Protein AF-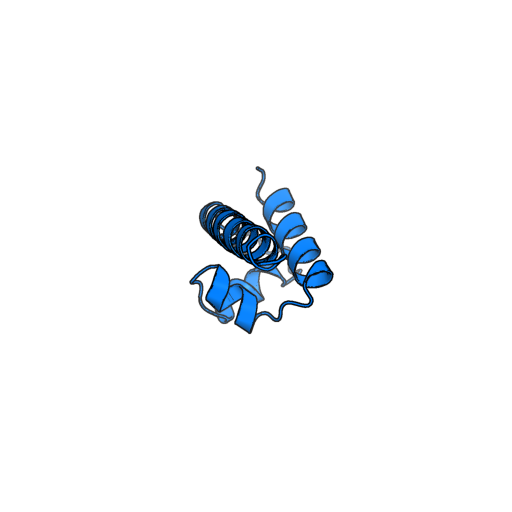A0A0N8NY45-F1 (afdb_monomer)

pLDDT: mean 76.92, std 15.31, range [37.25, 90.62]

Mean predicted aligned error: 8.34 Å

Sequence (75 aa):
MTADARITFIRKLAKSHRLSHKDLALLTCYSRHSVSGWFTDCDSRRHREVPARAIDLLRLKLALENVNVTTSTGG

Nearest PDB structures (foldseek):
  7fa3-assembly1_A  TM=7.641E-01  e=6.763E-01  Pseudomonas phage JBD30
  7fa3-assembly1_B  TM=7.644E-01  e=7.185E-01  Pseudomonas phage JBD30
  7vjn-assembly1_B  TM=7.634E-01  e=7.632E-01  Pseudomonas ph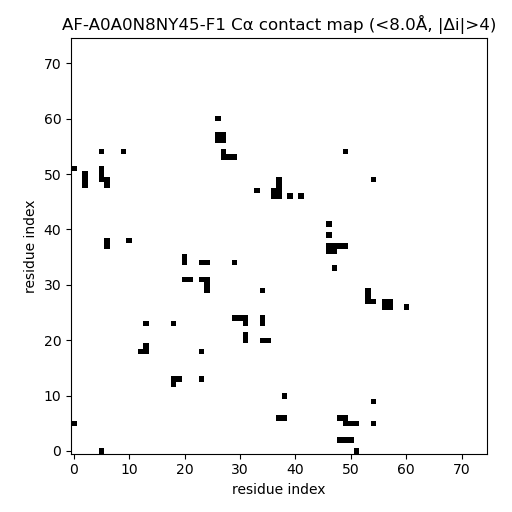age JBD30
  2mqk-assembly1_A  TM=6.001E-01  e=3.926E-01  Muvirus mu
  3b7h-assembly1_A-2  TM=5.730E-01  e=6.763E-01  Lactiplantibacillus plantarum WCFS1

Foldseek 3Di:
DDLVVLLVVVVVVCVVVVNDLVNLCVQQVHDSVLSVLSVDPDPDPPRDRDDPSSVVSNVVVVVVVVVVVPPPDDD

Secondary structure (DSSP, 8-state):
--HHHHHHHHHHHHHHTT--HHHHHHHHT--HHHHHHHT-----TTS-PPPHHHHHHHHHHHHHHHHHHTT-S--

Organism: Pseudomonas fluorescens (NCBI:txid294)

Radius of gyration: 14.16 Å; Cα contacts (8 Å, |Δi|>4): 50; chains: 1; bounding box: 39×25×37 Å

Structure (mmCIF, N/CA/C/O backbone):
data_AF-A0A0N8NY45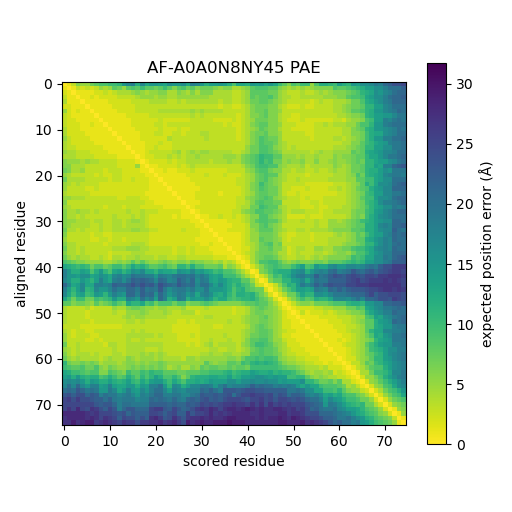-F1
#
_entry.id   AF-A0A0N8NY45-F1
#
loop_
_atom_site.group_PDB
_atom_site.id
_atom_site.type_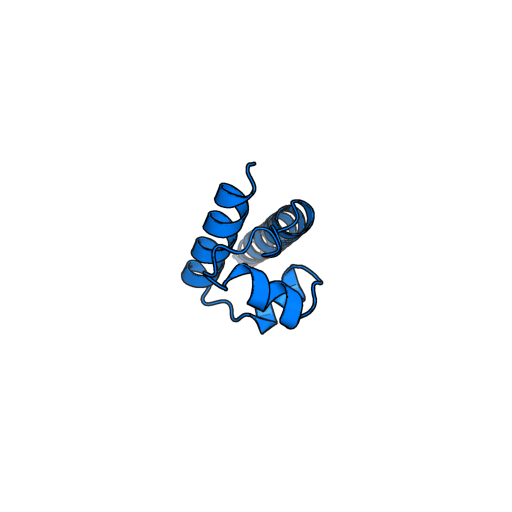symbol
_atom_site.label_atom_id
_atom_site.label_alt_id
_atom_site.label_comp_id
_atom_site.label_asym_id
_atom_site.label_entity_id
_atom_site.label_seq_id
_atom_site.pdbx_PDB_ins_code
_atom_site.Cartn_x
_atom_site.Cartn_y
_atom_site.Cartn_z
_atom_site.occupancy
_atom_site.B_iso_or_equiv
_atom_site.auth_seq_id
_atom_site.auth_comp_id
_atom_site.auth_asym_id
_atom_site.auth_atom_id
_atom_site.pdbx_PDB_model_num
ATOM 1 N N . M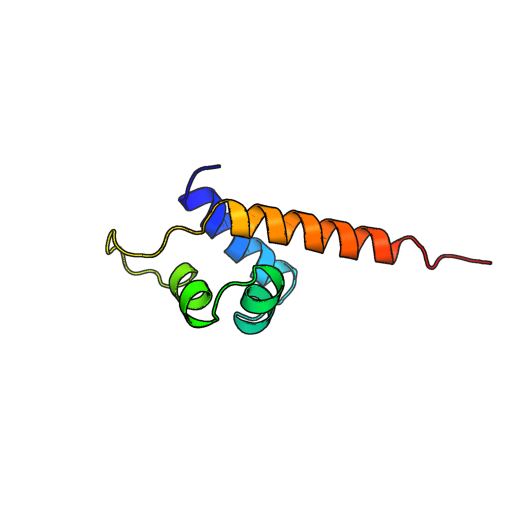ET A 1 1 ? 9.031 9.799 -4.322 1.00 68.50 1 MET A N 1
ATOM 2 C CA . MET A 1 1 ? 9.318 8.573 -3.536 1.00 68.50 1 MET A CA 1
ATOM 3 C C . MET A 1 1 ? 9.908 7.523 -4.473 1.00 68.50 1 MET A C 1
ATOM 5 O O . MET A 1 1 ? 9.297 7.244 -5.502 1.00 68.50 1 MET A O 1
ATOM 9 N N . THR A 1 2 ? 11.094 6.984 -4.178 1.00 81.81 2 THR A N 1
ATOM 10 C CA . THR A 1 2 ? 11.747 5.948 -5.010 1.00 81.81 2 THR A CA 1
ATOM 11 C C . THR A 1 2 ? 10.964 4.630 -4.971 1.00 81.81 2 THR A C 1
ATOM 13 O O . THR A 1 2 ? 10.110 4.452 -4.104 1.00 81.81 2 THR A O 1
ATOM 16 N N . ALA A 1 3 ? 11.183 3.724 -5.929 1.00 79.06 3 ALA A N 1
ATOM 17 C CA . ALA A 1 3 ? 10.492 2.427 -5.966 1.00 79.06 3 ALA A CA 1
ATOM 18 C C . ALA A 1 3 ? 10.758 1.588 -4.704 1.00 79.06 3 ALA A C 1
ATOM 20 O O . ALA A 1 3 ? 9.826 1.047 -4.109 1.00 79.06 3 ALA A O 1
ATOM 21 N N . ASP A 1 4 ? 12.004 1.596 -4.234 1.00 79.88 4 ASP A N 1
ATOM 22 C CA . ASP A 1 4 ? 12.426 0.923 -3.006 1.00 79.88 4 ASP A CA 1
ATOM 23 C C . ASP A 1 4 ? 11.714 1.473 -1.756 1.00 79.88 4 ASP A C 1
ATOM 25 O O . ASP A 1 4 ? 11.137 0.730 -0.955 1.00 79.88 4 ASP A O 1
ATOM 29 N N . ALA A 1 5 ? 11.615 2.804 -1.652 1.00 84.06 5 ALA A N 1
ATOM 30 C CA . ALA A 1 5 ? 10.891 3.445 -0.561 1.00 84.06 5 ALA A CA 1
ATOM 31 C C . ALA A 1 5 ? 9.399 3.060 -0.558 1.00 84.06 5 ALA A C 1
ATOM 33 O O . ALA A 1 5 ? 8.817 2.876 0.512 1.00 84.06 5 ALA A O 1
ATOM 34 N N . ARG A 1 6 ? 8.778 2.907 -1.739 1.00 86.88 6 ARG A N 1
ATOM 35 C CA . ARG A 1 6 ? 7.371 2.481 -1.892 1.00 86.88 6 ARG A CA 1
ATOM 36 C C . ARG A 1 6 ? 7.152 1.048 -1.403 1.00 86.88 6 ARG A C 1
ATOM 38 O O . ARG A 1 6 ? 6.205 0.812 -0.652 1.00 86.88 6 ARG A O 1
ATOM 45 N N . ILE A 1 7 ? 8.044 0.123 -1.753 1.00 85.25 7 ILE A N 1
ATOM 46 C CA . ILE A 1 7 ? 8.014 -1.264 -1.256 1.00 85.25 7 ILE A CA 1
ATOM 47 C C . ILE A 1 7 ? 8.190 -1.293 0.262 1.00 85.25 7 ILE A C 1
ATOM 49 O O . ILE A 1 7 ? 7.380 -1.897 0.968 1.00 85.25 7 ILE A O 1
ATOM 53 N N . THR A 1 8 ? 9.193 -0.582 0.776 1.00 86.69 8 THR A N 1
ATOM 54 C CA . THR A 1 8 ? 9.448 -0.489 2.218 1.00 86.69 8 THR A CA 1
ATOM 55 C C . THR A 1 8 ? 8.235 0.058 2.971 1.00 86.69 8 THR A C 1
ATOM 57 O O . THR A 1 8 ? 7.877 -0.465 4.027 1.00 86.69 8 THR A O 1
ATOM 60 N N . PHE A 1 9 ? 7.560 1.072 2.422 1.00 87.69 9 PHE A N 1
ATOM 61 C CA . PHE A 1 9 ? 6.348 1.635 3.015 1.00 87.69 9 PHE A CA 1
ATOM 62 C C . PHE A 1 9 ? 5.212 0.613 3.086 1.00 87.69 9 PHE A C 1
ATOM 64 O O . PHE A 1 9 ? 4.660 0.410 4.165 1.00 87.69 9 PHE A O 1
ATOM 71 N N . ILE A 1 10 ? 4.896 -0.071 1.980 1.00 87.56 10 ILE A N 1
ATOM 72 C CA . ILE A 1 10 ? 3.832 -1.086 1.964 1.00 87.56 10 ILE A CA 1
ATOM 73 C C . ILE A 1 10 ? 4.146 -2.233 2.926 1.00 87.56 10 ILE A C 1
ATOM 75 O O . ILE A 1 10 ? 3.264 -2.641 3.678 1.00 87.56 10 ILE A O 1
ATOM 79 N N . ARG A 1 11 ? 5.393 -2.723 2.958 1.00 86.94 11 ARG A N 1
ATOM 80 C CA . ARG A 1 11 ? 5.809 -3.798 3.876 1.00 86.94 11 ARG A CA 1
ATOM 81 C C . ARG A 1 11 ? 5.636 -3.387 5.343 1.00 86.94 11 ARG A C 1
ATOM 83 O O . ARG A 1 11 ? 5.071 -4.145 6.131 1.00 86.94 11 ARG A O 1
ATOM 90 N N . LYS A 1 12 ? 6.074 -2.175 5.709 1.00 89.12 12 LYS A N 1
ATOM 91 C CA . LYS A 1 12 ? 5.908 -1.637 7.071 1.00 89.12 12 LYS A CA 1
ATOM 92 C C . LYS A 1 12 ? 4.439 -1.452 7.435 1.00 89.12 12 LYS A C 1
ATOM 94 O O . LYS A 1 12 ? 4.028 -1.870 8.513 1.00 89.12 12 LYS A O 1
ATOM 99 N N . LEU A 1 13 ? 3.653 -0.876 6.531 1.00 87.25 13 LEU A N 1
ATOM 100 C CA . LEU A 1 13 ? 2.230 -0.644 6.734 1.00 87.25 13 LEU A CA 1
ATOM 101 C C . LEU A 1 13 ? 1.470 -1.959 6.937 1.00 87.25 13 LEU A C 1
ATOM 103 O O . LEU A 1 13 ? 0.726 -2.096 7.905 1.00 87.25 13 LEU A O 1
ATOM 107 N N . ALA A 1 14 ? 1.702 -2.938 6.060 1.00 87.88 14 ALA A N 1
ATOM 108 C CA . ALA A 1 14 ? 1.071 -4.248 6.141 1.00 87.88 14 ALA A CA 1
ATOM 109 C C . ALA A 1 14 ? 1.361 -4.930 7.481 1.00 87.88 14 ALA A C 1
ATOM 111 O O . ALA A 1 14 ? 0.454 -5.463 8.113 1.00 87.88 14 ALA A O 1
ATOM 112 N N . LYS A 1 15 ? 2.608 -4.840 7.961 1.00 87.56 15 LYS A N 1
ATOM 113 C CA . LYS A 1 15 ? 2.996 -5.365 9.273 1.00 87.56 15 LYS A CA 1
ATOM 114 C C . LYS A 1 15 ? 2.330 -4.603 10.422 1.00 87.56 15 LYS A C 1
ATOM 116 O O . LYS A 1 15 ? 1.838 -5.234 11.352 1.00 87.56 15 LYS A O 1
ATOM 121 N N . SER A 1 16 ? 2.299 -3.272 10.354 1.00 87.19 16 SER A N 1
ATOM 122 C CA . SER A 1 16 ? 1.743 -2.413 11.409 1.00 87.19 16 SER A CA 1
ATOM 123 C C . SER A 1 16 ? 0.235 -2.602 11.583 1.00 87.19 16 SER A C 1
ATOM 125 O O . SER A 1 16 ? -0.248 -2.654 12.707 1.00 87.19 16 SER A O 1
ATOM 127 N N . HIS A 1 17 ? -0.498 -2.746 10.479 1.00 83.31 17 HIS A N 1
ATOM 128 C CA . HIS A 1 17 ? -1.956 -2.903 10.476 1.00 83.31 17 HIS A CA 1
ATOM 129 C C . HIS A 1 17 ? -2.405 -4.370 10.340 1.00 83.31 17 HIS A C 1
ATOM 131 O O . HIS A 1 17 ? -3.592 -4.629 10.173 1.00 83.31 17 HIS A O 1
ATOM 137 N N . ARG A 1 18 ? -1.470 -5.336 10.392 1.00 86.38 18 ARG A N 1
ATOM 138 C CA . ARG A 1 18 ? -1.719 -6.777 10.172 1.00 86.38 18 ARG A CA 1
ATOM 139 C C . ARG A 1 18 ? -2.530 -7.072 8.896 1.00 86.38 18 ARG A C 1
ATOM 141 O O . ARG A 1 18 ? -3.355 -7.981 8.876 1.00 86.38 18 ARG A O 1
ATOM 148 N N . LEU A 1 19 ? -2.286 -6.313 7.827 1.00 87.00 19 LEU A N 1
ATOM 149 C CA . LEU A 1 19 ? -3.018 -6.438 6.566 1.00 87.00 19 LEU A CA 1
ATOM 150 C C . LEU A 1 19 ? -2.527 -7.649 5.777 1.00 87.00 19 LEU A C 1
ATOM 152 O O . LEU A 1 19 ? -1.327 -7.812 5.539 1.00 87.00 19 LEU A O 1
ATOM 156 N N . SER A 1 20 ? -3.464 -8.464 5.302 1.00 88.75 20 SER A N 1
ATOM 157 C CA . SER A 1 20 ? -3.153 -9.542 4.371 1.00 88.75 20 SER A CA 1
ATOM 158 C C . SER A 1 20 ? -2.957 -9.009 2.946 1.00 88.75 20 SER A C 1
ATOM 160 O O . SER A 1 20 ? -3.390 -7.909 2.594 1.00 88.75 20 SER A O 1
ATOM 162 N N . HIS A 1 21 ? -2.376 -9.822 2.055 1.00 89.12 21 HIS A N 1
ATOM 163 C CA . HIS A 1 21 ? -2.320 -9.489 0.623 1.00 89.12 21 HIS A CA 1
ATOM 164 C C . HIS A 1 21 ? -3.712 -9.256 0.010 1.00 89.12 21 HIS A C 1
ATOM 166 O O . HIS A 1 21 ? -3.832 -8.538 -0.980 1.00 89.12 21 HIS A O 1
ATOM 172 N N . LYS A 1 22 ? -4.762 -9.871 0.576 1.00 88.88 22 LYS A N 1
ATOM 173 C CA . LYS A 1 22 ? -6.148 -9.666 0.143 1.00 88.88 22 LYS A CA 1
ATOM 174 C C . LYS A 1 22 ? -6.640 -8.274 0.541 1.00 88.88 22 LYS A C 1
ATOM 176 O O . LYS A 1 22 ? -7.223 -7.589 -0.292 1.00 88.88 22 LYS A O 1
ATOM 181 N N . ASP A 1 23 ? -6.344 -7.836 1.759 1.00 88.19 23 ASP A N 1
ATOM 182 C CA . ASP A 1 23 ? -6.751 -6.513 2.245 1.00 88.19 23 ASP A CA 1
ATOM 183 C C . ASP A 1 23 ? -6.015 -5.411 1.485 1.00 88.19 23 ASP A C 1
ATOM 185 O O . ASP A 1 23 ? -6.624 -4.464 0.999 1.00 88.19 23 ASP A O 1
ATOM 189 N N . LEU A 1 24 ? -4.711 -5.586 1.258 1.00 87.94 24 LEU A N 1
ATOM 190 C CA . LEU A 1 24 ? -3.926 -4.670 0.431 1.00 87.94 24 LEU A CA 1
ATOM 191 C C . LEU A 1 24 ? -4.447 -4.586 -1.008 1.00 87.94 24 LEU A C 1
ATOM 193 O O . LEU A 1 24 ? -4.467 -3.498 -1.579 1.00 87.94 24 LEU A O 1
ATOM 197 N N . ALA A 1 25 ? -4.888 -5.700 -1.594 1.00 90.62 25 ALA A N 1
ATOM 198 C CA . ALA A 1 25 ? -5.509 -5.712 -2.919 1.00 90.62 25 ALA A CA 1
ATOM 199 C C . ALA A 1 25 ? -6.801 -4.880 -2.947 1.00 90.62 25 ALA A C 1
ATOM 201 O O . ALA A 1 25 ? -6.990 -4.073 -3.856 1.00 90.62 25 ALA A O 1
ATOM 202 N N . LEU A 1 26 ? -7.642 -5.002 -1.916 1.00 88.50 26 LEU A N 1
ATOM 203 C CA . LEU A 1 26 ? -8.866 -4.207 -1.771 1.00 88.50 26 LEU A CA 1
ATOM 204 C C . LEU A 1 26 ? -8.570 -2.7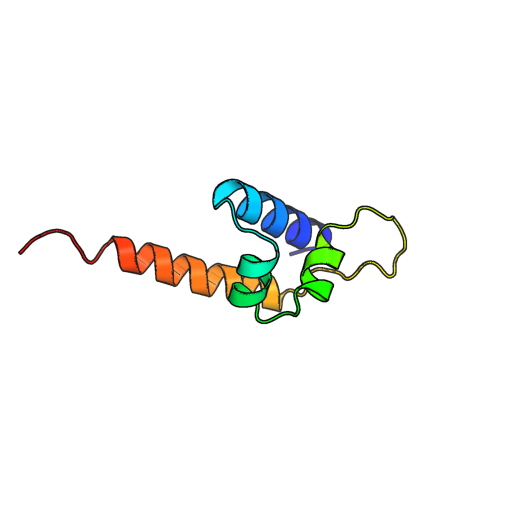16 -1.553 1.00 88.50 26 LEU A C 1
ATOM 206 O O . LEU A 1 26 ? -9.210 -1.860 -2.160 1.00 88.50 26 LEU A O 1
ATOM 210 N N . LEU A 1 27 ? -7.582 -2.390 -0.718 1.00 86.75 27 LEU A N 1
ATOM 211 C CA . LEU A 1 27 ? -7.224 -1.005 -0.409 1.00 86.75 27 LEU A CA 1
ATOM 212 C C . LEU A 1 27 ? -6.563 -0.296 -1.597 1.00 86.75 27 LEU A C 1
ATOM 214 O O . LEU A 1 27 ? -6.804 0.886 -1.831 1.00 86.75 27 LEU A O 1
ATOM 218 N N . THR A 1 28 ? -5.744 -1.009 -2.365 1.00 88.88 28 THR A N 1
ATOM 219 C CA . THR A 1 28 ? -5.014 -0.433 -3.503 1.00 88.88 28 THR A CA 1
ATOM 220 C C . THR A 1 28 ? -5.763 -0.566 -4.832 1.00 88.88 28 THR A C 1
ATOM 222 O O . THR A 1 28 ? -5.333 0.022 -5.822 1.00 88.88 28 THR A O 1
ATOM 225 N N . CYS A 1 29 ? -6.869 -1.317 -4.872 1.00 87.94 29 CYS A N 1
ATOM 226 C CA . CYS A 1 29 ? -7.599 -1.703 -6.087 1.00 87.94 29 CYS A CA 1
ATOM 227 C C . CYS A 1 29 ? -6.752 -2.486 -7.112 1.00 87.94 29 CYS A C 1
ATOM 229 O O . CYS A 1 29 ? -7.062 -2.491 -8.304 1.00 87.94 29 CYS A O 1
ATOM 231 N N . TYR A 1 30 ? -5.683 -3.155 -6.671 1.00 89.75 30 TYR A N 1
ATOM 232 C CA . TYR A 1 30 ? -4.887 -4.050 -7.517 1.00 89.75 30 TYR A CA 1
ATOM 233 C C . TYR A 1 30 ? -5.293 -5.504 -7.301 1.00 89.75 30 TYR A C 1
ATOM 235 O O . TYR A 1 30 ? -5.804 -5.885 -6.252 1.00 89.75 30 TYR A O 1
ATOM 243 N N . SER A 1 31 ? -5.015 -6.359 -8.285 1.00 88.25 31 SER A N 1
ATOM 244 C CA . SER A 1 31 ? -5.222 -7.796 -8.118 1.00 88.25 31 SER A CA 1
ATOM 245 C C . SER A 1 31 ? -4.288 -8.374 -7.050 1.00 88.25 31 SER A C 1
ATOM 247 O O . SER A 1 31 ? -3.133 -7.961 -6.916 1.00 88.25 31 SER A O 1
ATOM 249 N N . ARG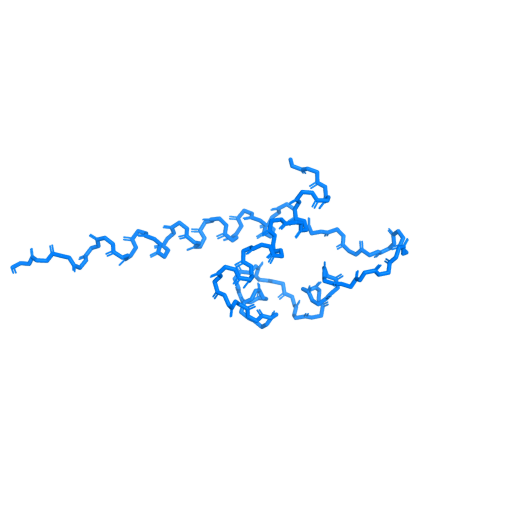 A 1 32 ? -4.756 -9.403 -6.333 1.00 87.19 32 ARG A N 1
ATOM 250 C CA . ARG A 1 32 ? -3.952 -10.130 -5.333 1.00 87.19 32 ARG A CA 1
ATOM 251 C C . ARG A 1 32 ? -2.625 -10.634 -5.907 1.00 87.19 32 ARG A C 1
ATOM 253 O O . ARG A 1 32 ? -1.617 -10.611 -5.213 1.00 87.19 32 ARG A O 1
ATOM 260 N N . HIS A 1 33 ? -2.619 -11.042 -7.176 1.00 85.81 33 HIS A N 1
ATOM 261 C CA . HIS A 1 33 ? -1.408 -11.458 -7.882 1.00 85.81 33 HIS A CA 1
ATOM 262 C C . HIS A 1 33 ? -0.400 -10.306 -8.031 1.00 85.81 33 HIS A C 1
ATOM 264 O O . HIS A 1 33 ? 0.789 -10.489 -7.789 1.00 85.81 33 HIS A O 1
ATOM 270 N N . SER A 1 34 ? -0.863 -9.103 -8.389 1.00 86.12 34 SER A N 1
ATOM 271 C CA . SER A 1 34 ? -0.003 -7.914 -8.459 1.00 86.12 34 SER A CA 1
ATOM 272 C C . SER A 1 34 ? 0.578 -7.556 -7.098 1.00 86.12 34 SER A C 1
ATOM 274 O O . SER A 1 34 ? 1.780 -7.334 -7.007 1.00 86.12 34 SER A O 1
ATOM 276 N N . VAL A 1 35 ? -0.257 -7.569 -6.055 1.00 87.75 35 VAL A N 1
ATOM 277 C CA . VAL A 1 35 ? 0.174 -7.290 -4.681 1.00 87.75 35 VAL A CA 1
ATOM 278 C C . VAL A 1 35 ? 1.200 -8.314 -4.214 1.00 87.75 35 VAL A C 1
ATOM 280 O O . VAL A 1 35 ? 2.248 -7.927 -3.722 1.00 87.75 35 VAL A O 1
ATOM 283 N N . SER A 1 36 ? 0.950 -9.610 -4.423 1.00 87.38 36 SER A N 1
ATOM 284 C CA . SER A 1 36 ? 1.895 -10.675 -4.062 1.00 87.38 36 SER A CA 1
ATOM 285 C C . SER A 1 36 ? 3.262 -10.488 -4.730 1.00 87.38 36 SER A C 1
ATOM 287 O O . SER A 1 36 ? 4.293 -10.743 -4.111 1.00 87.38 36 SER A O 1
ATOM 289 N N . GLY A 1 37 ? 3.277 -9.986 -5.968 1.00 84.69 37 GLY A N 1
ATOM 290 C CA . GLY A 1 37 ? 4.507 -9.658 -6.686 1.00 84.69 37 GLY A CA 1
ATOM 291 C C . GLY A 1 37 ? 5.345 -8.564 -6.014 1.00 84.69 37 GLY A C 1
ATOM 292 O O . GLY A 1 37 ? 6.565 -8.609 -6.113 1.00 84.69 37 GLY A O 1
ATOM 293 N N . TRP A 1 38 ? 4.732 -7.631 -5.276 1.00 84.94 38 TRP A N 1
ATOM 294 C CA . TRP A 1 38 ? 5.452 -6.578 -4.537 1.00 84.94 38 TRP A CA 1
ATOM 295 C C . TRP A 1 38 ? 6.239 -7.113 -3.331 1.00 84.94 38 TRP A C 1
ATOM 297 O O . TRP A 1 38 ? 7.158 -6.459 -2.839 1.00 84.94 38 TRP A O 1
ATOM 307 N N . PHE A 1 39 ? 5.870 -8.294 -2.833 1.00 81.31 39 PHE A N 1
ATOM 308 C CA . PHE A 1 39 ? 6.514 -8.943 -1.690 1.00 81.31 39 PHE A CA 1
ATOM 309 C C . PHE A 1 39 ? 7.522 -10.017 -2.102 1.00 81.31 39 PHE A C 1
ATOM 311 O O . PHE A 1 39 ? 8.154 -10.601 -1.233 1.00 81.31 39 PHE A O 1
ATOM 318 N N . THR A 1 40 ? 7.684 -10.284 -3.399 1.00 79.56 40 THR A N 1
ATOM 319 C CA . THR A 1 40 ? 8.602 -11.327 -3.870 1.00 79.56 40 THR A CA 1
ATOM 320 C C . THR A 1 40 ? 10.022 -10.775 -3.971 1.00 79.56 40 THR A C 1
ATOM 322 O O . THR A 1 40 ? 10.248 -9.810 -4.699 1.00 79.56 40 THR A O 1
ATOM 325 N N . ASP A 1 41 ? 10.973 -11.409 -3.284 1.00 66.12 41 ASP A N 1
ATOM 326 C CA . ASP A 1 41 ? 12.363 -10.944 -3.160 1.00 66.12 41 ASP A CA 1
ATOM 327 C C . ASP A 1 41 ? 13.266 -11.251 -4.371 1.00 66.12 41 ASP A C 1
ATOM 329 O O . ASP A 1 41 ? 14.466 -11.022 -4.292 1.00 66.12 41 ASP A O 1
ATOM 333 N N . CYS A 1 42 ? 12.759 -11.777 -5.497 1.00 59.00 42 CYS A N 1
ATOM 334 C CA . CYS A 1 42 ? 13.672 -12.093 -6.602 1.00 59.00 42 CYS A CA 1
ATOM 335 C C . CYS A 1 42 ? 14.176 -10.821 -7.308 1.00 59.00 42 CYS A C 1
ATOM 337 O O . CYS A 1 42 ? 13.402 -10.049 -7.867 1.00 59.00 42 CYS A O 1
ATOM 339 N N . ASP A 1 43 ? 15.499 -10.681 -7.381 1.00 55.91 43 ASP A N 1
ATOM 340 C CA . ASP A 1 43 ? 16.273 -9.617 -8.046 1.00 55.91 43 ASP A CA 1
ATOM 341 C C . ASP A 1 43 ? 16.080 -9.487 -9.572 1.00 55.91 43 ASP A C 1
ATOM 343 O O . ASP A 1 43 ? 16.812 -8.772 -10.264 1.00 55.91 43 ASP A O 1
ATOM 347 N N . SER A 1 44 ? 15.093 -10.165 -10.157 1.00 54.28 44 SER A N 1
ATOM 348 C CA . SER A 1 44 ? 14.784 -9.961 -11.567 1.00 54.28 44 SER A CA 1
ATOM 349 C C . SER A 1 44 ? 14.199 -8.563 -11.740 1.00 54.28 44 SER A C 1
ATOM 351 O O . SER A 1 44 ? 13.100 -8.297 -11.272 1.00 54.28 44 SER A O 1
ATOM 353 N N . ARG A 1 45 ? 14.869 -7.686 -12.501 1.00 51.31 45 ARG A N 1
ATOM 354 C CA . ARG A 1 45 ? 14.430 -6.314 -12.877 1.00 51.31 45 ARG A CA 1
ATOM 355 C C . ARG A 1 45 ? 12.998 -6.193 -13.444 1.00 51.31 45 ARG A C 1
ATOM 357 O O . ARG A 1 45 ? 12.536 -5.095 -13.721 1.00 51.31 45 ARG A O 1
ATOM 364 N N . ARG A 1 46 ? 12.300 -7.314 -13.650 1.00 51.66 46 ARG A N 1
ATOM 365 C CA . ARG A 1 46 ? 10.872 -7.414 -13.996 1.00 51.66 46 ARG A CA 1
ATOM 366 C C . ARG A 1 46 ? 9.940 -7.465 -12.774 1.00 51.66 46 ARG A C 1
ATOM 368 O O . ARG A 1 46 ? 8.723 -7.536 -12.952 1.00 51.66 46 ARG A O 1
ATOM 375 N N . HIS A 1 47 ? 10.476 -7.454 -11.555 1.00 54.06 47 HIS A N 1
ATOM 376 C CA . HIS A 1 47 ? 9.699 -7.462 -10.323 1.00 54.06 47 HIS A CA 1
ATOM 377 C C . HIS A 1 47 ? 8.993 -6.122 -10.172 1.00 54.06 47 HIS A C 1
ATOM 379 O O . HIS A 1 47 ? 9.608 -5.061 -10.118 1.00 54.06 47 HIS A O 1
ATOM 385 N N . ARG A 1 48 ? 7.663 -6.211 -10.227 1.00 58.56 48 ARG A N 1
ATOM 386 C CA . ARG A 1 48 ? 6.723 -5.101 -10.358 1.00 58.56 48 ARG A CA 1
ATOM 387 C C . ARG A 1 48 ? 6.994 -4.060 -9.282 1.00 58.56 48 ARG A C 1
ATOM 389 O O . ARG A 1 48 ? 6.660 -4.271 -8.118 1.00 58.56 48 ARG A O 1
ATOM 396 N N . GLU A 1 49 ? 7.552 -2.929 -9.696 1.00 73.38 49 GLU A N 1
ATOM 397 C CA . GLU A 1 49 ? 7.627 -1.741 -8.861 1.00 73.38 49 GLU A CA 1
ATOM 398 C C . GLU A 1 49 ? 6.239 -1.443 -8.291 1.00 73.38 49 GLU A C 1
ATOM 400 O O . GLU A 1 49 ? 5.232 -1.496 -9.004 1.00 73.38 49 GLU A O 1
ATOM 405 N N . VAL A 1 50 ? 6.176 -1.113 -7.002 1.00 82.56 50 VAL A N 1
ATOM 406 C CA . VAL A 1 50 ? 4.934 -0.633 -6.399 1.00 82.56 50 VAL A CA 1
ATOM 407 C C . VAL A 1 50 ? 4.557 0.680 -7.092 1.00 82.56 50 VAL A C 1
ATOM 409 O O . VAL A 1 50 ? 5.316 1.654 -6.993 1.00 82.56 50 VAL A O 1
ATOM 412 N N . PRO A 1 51 ? 3.408 0.766 -7.783 1.00 85.81 51 PRO A N 1
ATOM 413 C CA . PRO A 1 51 ? 3.007 1.997 -8.453 1.00 85.81 51 PRO A CA 1
ATOM 414 C C . PRO A 1 51 ? 2.795 3.114 -7.430 1.00 85.81 51 PRO A C 1
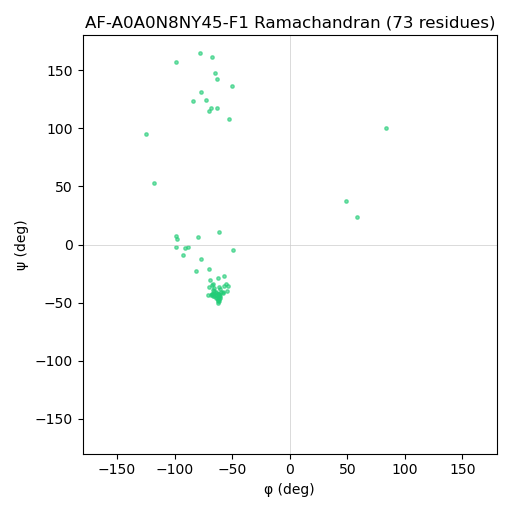ATOM 416 O O . PRO A 1 51 ? 2.240 2.873 -6.360 1.00 85.81 51 PRO A O 1
ATOM 419 N N . ALA A 1 52 ? 3.180 4.351 -7.760 1.00 87.19 52 ALA A N 1
ATOM 420 C CA . ALA A 1 52 ? 2.955 5.499 -6.872 1.00 87.19 52 ALA A CA 1
ATOM 421 C C . ALA A 1 52 ? 1.471 5.630 -6.476 1.00 87.19 52 ALA A C 1
ATOM 423 O O . ALA A 1 52 ? 1.157 5.763 -5.296 1.00 87.19 52 ALA A O 1
ATOM 424 N N . ARG A 1 53 ? 0.566 5.396 -7.437 1.00 88.62 53 ARG A N 1
ATOM 425 C CA . ARG A 1 53 ? -0.887 5.384 -7.224 1.00 88.62 53 ARG A CA 1
ATOM 426 C C . ARG A 1 53 ? -1.347 4.421 -6.121 1.00 88.62 53 ARG A C 1
ATOM 428 O O . ARG A 1 53 ? -2.320 4.715 -5.438 1.00 88.62 53 ARG A O 1
ATOM 435 N N . ALA A 1 54 ? -0.679 3.278 -5.935 1.00 88.31 54 ALA A N 1
ATOM 436 C CA . ALA A 1 54 ? -1.029 2.340 -4.864 1.00 88.31 54 ALA A CA 1
ATOM 437 C C . ALA A 1 54 ? -0.765 2.947 -3.475 1.00 88.31 54 ALA A C 1
ATOM 439 O O . ALA A 1 54 ? -1.555 2.757 -2.555 1.00 88.31 54 ALA A O 1
ATOM 440 N N . ILE A 1 55 ? 0.317 3.719 -3.341 1.00 89.25 55 ILE A N 1
ATOM 441 C CA . ILE A 1 55 ? 0.661 4.433 -2.106 1.00 89.25 55 ILE A CA 1
ATOM 442 C C . ILE A 1 55 ? -0.335 5.555 -1.837 1.00 89.25 55 ILE A C 1
ATOM 444 O O . ILE A 1 55 ? -0.785 5.697 -0.704 1.00 89.25 55 ILE A O 1
ATOM 448 N N . ASP A 1 56 ? -0.701 6.321 -2.865 1.00 89.19 56 ASP A N 1
ATOM 449 C CA . ASP A 1 56 ? -1.654 7.424 -2.719 1.00 89.19 56 ASP A CA 1
ATOM 450 C C . ASP A 1 56 ? -3.029 6.913 -2.268 1.00 89.19 56 ASP A C 1
ATOM 452 O O . ASP A 1 56 ? -3.613 7.457 -1.334 1.00 89.19 56 ASP A O 1
ATOM 456 N N . LEU A 1 57 ? -3.503 5.803 -2.850 1.00 88.56 57 LEU A N 1
ATOM 457 C CA . LEU A 1 57 ? -4.748 5.149 -2.433 1.00 88.56 57 LEU A CA 1
ATOM 458 C C . LEU A 1 57 ? -4.691 4.646 -0.985 1.00 88.56 57 LEU A C 1
ATOM 460 O O . LEU A 1 57 ? -5.652 4.840 -0.241 1.00 88.56 57 LEU A O 1
ATOM 464 N N . LEU A 1 58 ? -3.572 4.044 -0.567 1.00 86.75 58 LEU A N 1
ATOM 465 C CA . LEU A 1 58 ? -3.390 3.611 0.822 1.00 86.75 58 LEU A CA 1
ATOM 466 C C . LEU A 1 58 ? -3.399 4.799 1.781 1.00 86.75 58 LEU A C 1
ATOM 468 O O . LEU A 1 58 ? -4.095 4.756 2.788 1.00 86.75 58 LEU A O 1
ATOM 472 N N . ARG A 1 59 ? -2.669 5.873 1.464 1.00 85.38 59 ARG A N 1
ATOM 473 C CA . ARG A 1 59 ? -2.629 7.084 2.295 1.00 85.38 59 ARG A CA 1
ATOM 474 C C . ARG A 1 59 ? -4.005 7.722 2.433 1.00 85.38 59 ARG A C 1
ATOM 476 O O . ARG A 1 59 ? -4.387 8.062 3.545 1.00 85.38 59 ARG A O 1
ATOM 483 N N . LEU A 1 60 ? -4.752 7.838 1.334 1.00 85.75 60 LEU A N 1
ATOM 484 C CA . LEU A 1 60 ? -6.113 8.376 1.346 1.00 85.75 60 LEU A CA 1
ATOM 485 C C . LEU A 1 60 ? -7.055 7.518 2.195 1.00 85.75 60 LEU A C 1
ATOM 487 O O . LEU A 1 60 ? -7.765 8.050 3.041 1.00 85.75 60 LEU A O 1
ATOM 491 N N . LYS A 1 61 ? -7.043 6.192 2.016 1.00 81.56 61 LYS A N 1
ATOM 492 C CA . LYS A 1 61 ? -7.923 5.289 2.774 1.00 81.56 61 LYS A CA 1
ATOM 493 C C . LYS A 1 61 ? -7.576 5.234 4.260 1.00 81.56 61 LYS A C 1
ATOM 495 O O . LYS A 1 61 ? -8.477 5.320 5.081 1.00 81.56 61 LYS A O 1
ATOM 500 N N . LEU A 1 62 ? -6.292 5.174 4.609 1.00 77.62 62 LEU A N 1
ATOM 501 C CA . LEU A 1 62 ? -5.858 5.195 6.010 1.00 77.62 62 LEU A CA 1
ATOM 502 C C . LEU A 1 62 ? -6.137 6.539 6.687 1.00 77.62 62 LEU A C 1
ATOM 504 O O . LEU A 1 62 ? -6.447 6.573 7.874 1.00 77.62 62 LEU A O 1
ATOM 508 N N . ALA A 1 63 ? -6.025 7.653 5.956 1.00 77.31 63 ALA A N 1
ATOM 509 C CA . ALA A 1 63 ? -6.419 8.960 6.473 1.00 77.31 63 ALA A CA 1
ATOM 510 C C . ALA A 1 63 ? -7.928 9.004 6.757 1.00 77.31 63 ALA A C 1
ATOM 512 O O . ALA A 1 63 ? -8.325 9.489 7.811 1.00 77.31 63 ALA A O 1
ATOM 513 N N . LEU A 1 64 ? -8.756 8.436 5.873 1.00 70.12 64 LEU A N 1
ATOM 514 C CA . LEU A 1 64 ? -10.201 8.317 6.091 1.00 70.1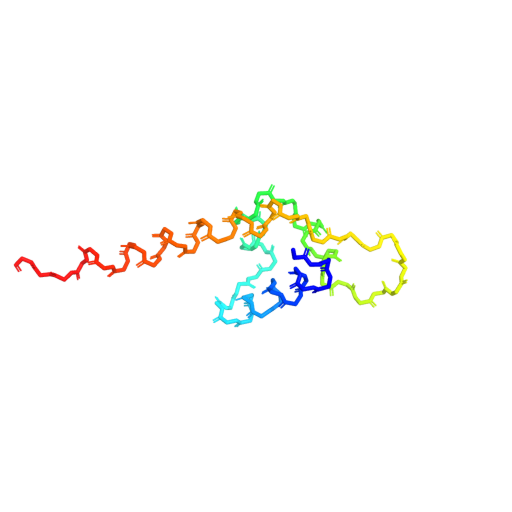2 64 LEU A CA 1
ATOM 515 C C . LEU A 1 64 ? -10.540 7.422 7.295 1.00 70.12 64 LEU A C 1
ATOM 517 O O . LEU A 1 64 ? -11.407 7.784 8.084 1.00 70.12 64 LEU A O 1
ATOM 521 N N . GLU A 1 65 ? -9.844 6.297 7.482 1.00 63.34 65 GLU A N 1
ATOM 522 C CA . GLU A 1 65 ? -10.058 5.428 8.650 1.00 63.34 65 GLU A CA 1
ATOM 523 C C . GLU A 1 65 ? -9.644 6.102 9.966 1.00 63.34 65 GLU A C 1
ATOM 525 O O . GLU A 1 65 ? -10.369 6.001 10.952 1.00 63.34 65 GLU A O 1
ATOM 530 N N . ASN A 1 66 ? -8.540 6.857 9.981 1.00 58.59 66 ASN A N 1
ATOM 531 C CA . ASN A 1 66 ? -8.141 7.636 11.159 1.00 58.59 66 ASN A CA 1
ATOM 532 C C . ASN A 1 66 ? -9.118 8.779 11.474 1.00 58.59 66 ASN A C 1
ATOM 534 O O . ASN A 1 66 ? -9.344 9.079 12.643 1.00 58.59 66 ASN A O 1
ATOM 538 N N . VAL A 1 67 ? -9.724 9.400 10.456 1.00 55.38 67 VAL A N 1
ATOM 539 C CA . VAL A 1 67 ? -10.771 10.422 10.645 1.00 55.38 67 VAL A CA 1
ATOM 540 C C . VAL A 1 67 ? -12.062 9.805 11.192 1.00 55.38 67 VAL A C 1
ATOM 542 O O . VAL A 1 67 ? -12.775 10.446 11.957 1.00 55.38 67 VAL A O 1
ATOM 545 N N . ASN A 1 68 ? -12.358 8.546 10.865 1.00 48.56 68 ASN A N 1
ATOM 546 C CA . ASN A 1 68 ? -13.557 7.875 11.365 1.00 48.56 68 ASN A CA 1
ATOM 547 C C . ASN A 1 68 ? -13.436 7.403 12.829 1.00 48.56 68 ASN A C 1
ATOM 549 O O . ASN A 1 68 ? -14.438 7.043 13.439 1.00 48.56 68 ASN A O 1
ATOM 553 N N . VAL A 1 69 ? -12.233 7.407 13.413 1.00 47.03 69 VAL A N 1
ATOM 554 C CA . VAL A 1 69 ? -12.024 7.103 14.841 1.00 47.03 69 VAL A CA 1
ATOM 555 C C . VAL A 1 69 ? -12.311 8.322 15.729 1.00 47.03 69 VAL A C 1
ATOM 557 O O . VAL A 1 69 ? -12.657 8.159 16.896 1.00 47.03 69 VAL A O 1
ATOM 560 N N . THR A 1 70 ? -12.239 9.547 15.201 1.00 44.56 70 THR A N 1
ATOM 561 C CA . THR A 1 70 ? -12.417 10.774 15.998 1.00 44.56 70 THR A CA 1
ATOM 562 C C . THR A 1 70 ? -13.853 11.299 16.073 1.00 44.56 70 THR A C 1
ATOM 564 O O . THR A 1 70 ? -14.093 12.255 16.805 1.00 44.56 70 THR A O 1
ATOM 567 N N . THR A 1 71 ? -14.830 10.687 15.396 1.00 48.56 71 THR A N 1
ATOM 568 C CA . THR A 1 71 ? -16.240 11.137 15.428 1.00 48.56 71 THR A CA 1
ATOM 569 C C . THR A 1 71 ? -17.136 10.376 16.409 1.00 48.56 71 THR A C 1
ATOM 571 O O . THR A 1 71 ? -18.328 10.661 16.480 1.00 48.56 71 THR A O 1
ATOM 574 N N . SER A 1 72 ? -16.587 9.463 17.217 1.00 47.62 72 SER A N 1
ATOM 575 C CA . SER A 1 72 ? -17.346 8.745 18.251 1.00 47.62 72 SER A CA 1
ATOM 576 C C . SER A 1 72 ? -16.826 9.032 19.664 1.00 47.62 72 SER A C 1
ATOM 578 O O . SER A 1 72 ? -16.558 8.108 20.426 1.00 47.62 72 SER A O 1
ATOM 580 N N . THR A 1 73 ? -16.713 10.312 20.030 1.00 47.84 73 THR A N 1
ATOM 581 C CA . THR A 1 73 ? -16.628 10.729 21.438 1.00 47.84 73 THR A CA 1
ATOM 582 C C . THR A 1 73 ? -17.725 11.747 21.741 1.00 47.84 73 THR A C 1
ATOM 584 O O . THR A 1 73 ? -17.545 12.938 21.518 1.00 47.84 73 THR A O 1
ATOM 587 N N . GLY A 1 74 ? -18.838 11.232 22.272 1.00 44.00 74 GLY A N 1
ATOM 588 C CA . GLY A 1 74 ? -19.653 11.875 23.308 1.00 44.00 74 GLY A CA 1
ATOM 589 C C . GLY A 1 74 ? -20.683 12.912 22.862 1.00 44.00 74 GLY A C 1
ATOM 590 O O . GLY A 1 74 ? -20.352 14.081 22.689 1.00 44.00 74 GLY A O 1
ATOM 591 N N . GLY A 1 75 ? -21.942 12.475 22.784 1.00 37.25 75 GLY A N 1
ATOM 592 C CA . GLY A 1 75 ? -23.090 13.288 23.198 1.00 37.25 75 GLY A CA 1
ATOM 593 C C . GLY A 1 75 ? -23.472 12.956 24.635 1.00 37.25 75 GLY A C 1
ATOM 594 O O . GLY A 1 75 ? -23.044 11.876 25.110 1.00 37.25 75 GLY A O 1
#

Solvent-accessible surface area (backbone atoms only — not comparable to full-atom values): 4448 Å² total; per-residue (Å²): 132,56,54,66,57,43,41,54,48,52,56,51,48,30,62,74,70,69,48,48,57,63,52,49,11,65,56,43,74,45,54,50,68,61,45,50,42,53,73,54,86,64,87,54,92,80,54,53,66,51,55,68,68,39,55,52,39,41,51,54,52,53,50,52,54,59,55,64,64,72,76,77,75,81,132